Protein AF-A0A4Y8C5T9-F1 (afdb_monomer)

Sequence (85 aa):
GWHNMPFGSDKKFYLKKGAMMASSDSYSIEVIGRGGHGSAPEKAKDPIYAASLLVVALQSIVSRNVDP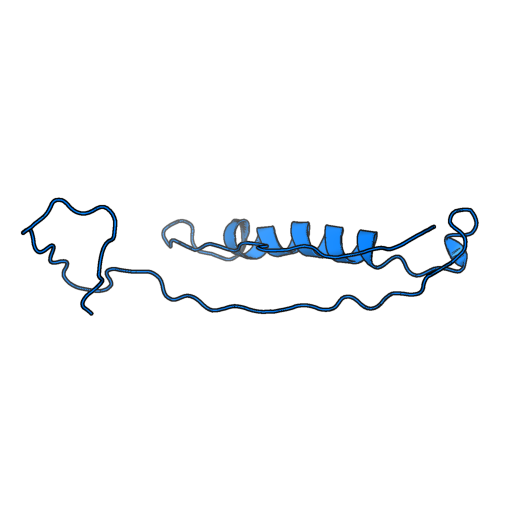QNSAVVSIGAFNAGHAF

Foldseek 3Di:
DADDDPPDDPPDDDDDPDDDDDDDDDDDDDQDWADDDPVCCVPIGASLVVVVVVVVVVVCCCVPVDDPVDDDDDDDPDDDDDDDD

Mean predicted aligned error: 7.19 Å

pLDDT: mean 88.98, std 10.94, range [53.19, 98.38]

Secondary structure (DSSP, 8-state):
-----TTSPTT-----SS--S------------B---TT-GGG-B-HHHHHHHHHHHHHHHHHHHS-TTS---------------

Structure (mmCIF, N/CA/C/O backbone):
data_AF-A0A4Y8C5T9-F1
#
_entry.id   AF-A0A4Y8C5T9-F1
#
loop_
_atom_site.group_PDB
_atom_site.id
_atom_site.type_symbol
_atom_site.label_atom_id
_atom_site.label_alt_id
_atom_site.label_comp_id
_atom_site.label_asym_id
_atom_site.label_entity_id
_atom_site.label_seq_id
_atom_site.pdbx_PDB_ins_code
_atom_site.Cartn_x
_atom_site.Cartn_y
_atom_site.Cartn_z
_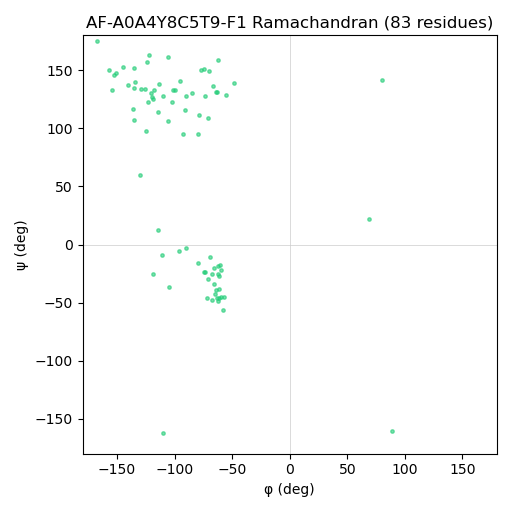atom_site.occupancy
_atom_site.B_iso_or_equiv
_atom_site.auth_seq_id
_atom_site.auth_comp_id
_atom_site.auth_asym_id
_atom_site.auth_atom_id
_atom_site.pdbx_PDB_model_num
ATOM 1 N N . GLY A 1 1 ? -10.468 -12.064 26.112 1.00 56.81 1 GLY A N 1
ATOM 2 C CA . GLY A 1 1 ? -9.111 -12.631 25.988 1.00 56.81 1 GLY A CA 1
ATOM 3 C C . GLY A 1 1 ? -8.144 -11.765 26.765 1.00 56.81 1 GLY A C 1
ATOM 4 O O . GLY A 1 1 ? -8.414 -10.578 26.894 1.00 56.81 1 GLY A O 1
ATOM 5 N N . TRP A 1 2 ? -7.077 -12.348 27.308 1.00 60.66 2 TRP A N 1
ATOM 6 C CA . TRP A 1 2 ? -6.029 -11.624 28.036 1.00 60.66 2 TRP A CA 1
ATOM 7 C C . TRP A 1 2 ? -5.015 -11.082 27.016 1.00 60.66 2 TRP A C 1
ATOM 9 O O . TRP A 1 2 ? -4.587 -11.829 26.141 1.00 60.66 2 TRP A O 1
ATOM 19 N N . HIS A 1 3 ? -4.666 -9.797 27.090 1.00 71.38 3 HIS A N 1
ATOM 20 C CA . HIS A 1 3 ? -3.679 -9.162 26.211 1.00 71.38 3 HIS A CA 1
ATOM 21 C C . HIS A 1 3 ? -2.529 -8.627 27.063 1.00 71.38 3 HIS A C 1
ATOM 23 O O . HIS A 1 3 ? -2.765 -7.896 28.025 1.00 71.38 3 HIS A O 1
ATOM 29 N N . ASN A 1 4 ? -1.294 -8.995 26.718 1.00 72.12 4 ASN A N 1
ATOM 30 C CA . ASN A 1 4 ? -0.111 -8.451 27.371 1.00 72.12 4 ASN A CA 1
ATOM 31 C C . ASN A 1 4 ? 0.181 -7.070 26.778 1.00 72.12 4 ASN A C 1
ATOM 33 O O . ASN A 1 4 ? 0.771 -6.977 25.705 1.00 72.12 4 ASN A O 1
ATOM 37 N N . MET A 1 5 ? -0.299 -6.017 27.440 1.00 71.75 5 MET A N 1
ATOM 38 C CA . MET A 1 5 ?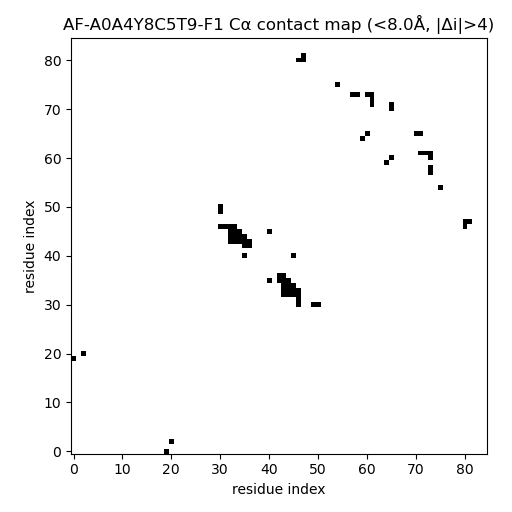 -0.127 -4.641 26.983 1.00 71.75 5 MET A CA 1
ATOM 39 C C . MET A 1 5 ? 1.293 -4.154 27.323 1.00 71.75 5 MET A C 1
ATOM 41 O O . MET A 1 5 ? 1.577 -3.935 28.501 1.00 71.75 5 MET A O 1
ATOM 45 N N . PRO A 1 6 ? 2.174 -3.929 26.330 1.00 69.75 6 PRO A N 1
ATOM 46 C CA . PRO A 1 6 ? 3.587 -3.618 26.573 1.00 69.75 6 PRO A CA 1
ATOM 47 C C . PRO A 1 6 ? 3.835 -2.234 27.199 1.00 69.75 6 PRO A C 1
ATOM 49 O O . PRO A 1 6 ? 4.946 -1.956 27.630 1.00 69.75 6 PRO A O 1
ATOM 52 N N . PHE A 1 7 ? 2.814 -1.372 27.270 1.00 73.81 7 PHE A N 1
ATOM 53 C CA . PHE A 1 7 ? 2.906 -0.007 27.809 1.00 73.81 7 PHE A CA 1
ATOM 54 C C . PHE A 1 7 ? 2.078 0.211 29.090 1.00 73.81 7 PHE A C 1
ATOM 56 O O . PHE A 1 7 ? 1.832 1.350 29.485 1.00 73.81 7 PHE A O 1
ATOM 63 N N . GLY A 1 8 ? 1.588 -0.860 29.724 1.00 66.12 8 GLY A N 1
ATOM 64 C CA . GLY A 1 8 ? 0.859 -0.762 30.992 1.00 66.12 8 GLY A CA 1
ATOM 65 C C . GLY A 1 8 ? 1.791 -0.483 32.174 1.00 66.12 8 GLY A C 1
ATOM 66 O O . GLY A 1 8 ? 2.944 -0.898 32.169 1.00 66.12 8 GLY A O 1
ATOM 67 N N . SER A 1 9 ? 1.298 0.196 33.215 1.00 68.38 9 SER A N 1
ATOM 68 C CA . SER A 1 9 ? 2.053 0.322 34.469 1.00 68.38 9 SER A CA 1
ATOM 69 C C . SER A 1 9 ? 2.179 -1.041 35.151 1.00 68.38 9 SER A C 1
ATOM 71 O O . SER A 1 9 ? 1.168 -1.742 35.277 1.00 68.38 9 SER A O 1
ATOM 73 N N . ASP A 1 10 ? 3.369 -1.365 35.657 1.00 71.81 10 ASP A N 1
ATOM 74 C CA . ASP A 1 10 ? 3.633 -2.615 36.370 1.00 71.81 10 ASP A CA 1
ATOM 75 C C . ASP A 1 10 ? 2.574 -2.911 37.447 1.00 71.81 10 ASP A C 1
ATOM 77 O O . ASP A 1 10 ? 2.147 -2.032 38.203 1.00 71.81 10 ASP A O 1
ATOM 81 N N . LYS A 1 11 ? 2.180 -4.189 37.538 1.00 71.06 11 LYS A N 1
ATOM 82 C CA . LYS A 1 11 ? 1.278 -4.754 38.563 1.00 71.06 11 LYS A CA 1
ATOM 83 C C . LYS A 1 11 ? -0.191 -4.306 38.501 1.00 71.06 11 LYS A C 1
ATOM 85 O O . LYS A 1 11 ? -0.902 -4.439 39.498 1.00 71.06 11 LYS A O 1
ATOM 90 N N . LYS A 1 12 ? -0.685 -3.830 37.352 1.00 75.31 12 LYS A N 1
ATOM 91 C CA . LYS A 1 12 ? -2.125 -3.579 37.145 1.00 75.31 12 LYS A CA 1
ATOM 92 C C . LYS A 1 12 ? -2.730 -4.519 36.108 1.00 75.31 12 LYS A C 1
ATOM 94 O O . LYS A 1 12 ? -2.160 -4.739 35.046 1.00 75.31 12 LYS A O 1
ATOM 99 N N . PHE A 1 13 ? -3.927 -5.018 36.410 1.00 78.56 13 PHE A N 1
ATOM 100 C CA . PHE A 1 13 ? -4.776 -5.726 35.456 1.00 78.56 13 PHE A CA 1
ATOM 101 C C . PHE A 1 13 ? -5.870 -4.787 34.956 1.00 78.56 13 PHE A C 1
ATOM 103 O O . PHE A 1 13 ? -6.531 -4.117 35.749 1.00 78.56 13 PHE A O 1
ATOM 110 N N . TYR A 1 14 ? -6.077 -4.766 33.641 1.00 76.38 14 TYR A N 1
ATOM 111 C CA . TYR A 1 14 ? -7.134 -3.993 32.998 1.00 76.38 14 TYR A CA 1
ATOM 112 C C . TYR A 1 14 ? -8.196 -4.949 32.459 1.00 76.38 14 TYR A C 1
ATOM 114 O O . TYR A 1 14 ? -7.883 -5.900 31.744 1.00 76.38 14 TYR A O 1
ATOM 122 N N . LEU A 1 15 ? -9.456 -4.703 32.816 1.00 81.75 15 LEU A N 1
ATOM 123 C CA . LEU A 1 15 ? -10.593 -5.548 32.457 1.00 81.75 15 LEU A CA 1
ATOM 124 C C . LEU A 1 15 ? -11.600 -4.722 31.656 1.00 81.75 15 LEU A C 1
ATOM 126 O O . LEU A 1 15 ? -12.007 -3.644 32.084 1.00 81.75 15 LEU A O 1
ATOM 130 N N . LYS A 1 16 ? -12.031 -5.247 30.506 1.00 81.00 16 LYS A N 1
ATOM 131 C CA . LYS A 1 16 ? -13.103 -4.673 29.687 1.00 81.00 16 LYS A CA 1
ATOM 132 C C . LYS A 1 16 ? -14.117 -5.764 29.359 1.00 81.00 16 LYS A C 1
ATOM 134 O O . LYS A 1 16 ? -13.741 -6.861 28.952 1.00 81.00 16 LYS A O 1
ATOM 139 N N . LYS A 1 17 ? -15.408 -5.462 29.513 1.00 79.62 17 LYS A N 1
ATOM 140 C CA . LYS A 1 17 ? -16.485 -6.350 29.058 1.00 79.62 17 LYS A CA 1
ATOM 141 C C . LYS A 1 17 ? -16.567 -6.294 27.526 1.00 79.62 17 LYS A C 1
ATOM 143 O O . LYS A 1 17 ? -16.676 -5.210 26.959 1.00 79.62 17 LYS A O 1
ATOM 148 N N . GLY A 1 18 ? -16.536 -7.453 26.869 1.00 79.38 18 GLY A N 1
ATOM 149 C CA . GLY A 1 18 ? -16.577 -7.565 25.404 1.00 79.38 18 GLY A CA 1
ATOM 150 C C . GLY A 1 18 ? -15.196 -7.511 24.735 1.00 79.38 18 GLY A C 1
ATOM 151 O O . GLY A 1 18 ? -14.177 -7.778 25.370 1.00 79.38 18 GLY A O 1
ATOM 152 N N . ALA A 1 19 ? -15.160 -7.207 23.433 1.00 79.06 19 ALA A N 1
ATOM 153 C CA . ALA A 1 19 ? -13.920 -7.162 22.657 1.00 79.06 19 ALA A CA 1
ATOM 154 C C . ALA A 1 19 ? -12.969 -6.060 23.162 1.00 79.06 19 ALA A C 1
ATOM 156 O O . ALA A 1 19 ? -13.369 -4.905 23.357 1.00 79.06 19 ALA A O 1
ATOM 157 N N . MET A 1 20 ? -11.703 -6.428 23.376 1.00 78.94 20 MET A N 1
ATOM 158 C CA . MET A 1 20 ? -10.659 -5.530 23.884 1.00 78.94 20 MET A CA 1
ATOM 159 C C . MET A 1 20 ? -9.680 -5.082 22.794 1.00 78.94 20 MET A C 1
ATOM 161 O O . MET A 1 20 ? -9.277 -3.926 22.808 1.00 78.94 20 MET A O 1
ATOM 165 N N . MET A 1 21 ? -9.343 -5.968 21.853 1.00 82.69 21 MET A N 1
ATOM 166 C CA . MET A 1 21 ? -8.369 -5.734 20.782 1.00 82.69 21 MET A CA 1
ATOM 167 C C . MET A 1 21 ? -9.013 -5.968 19.414 1.00 82.69 21 MET A C 1
ATOM 169 O O . MET A 1 21 ? -10.004 -6.696 19.316 1.00 82.69 21 MET A O 1
ATOM 173 N N . ALA A 1 22 ? -8.436 -5.368 18.373 1.00 82.06 22 ALA A N 1
ATOM 174 C CA . ALA A 1 22 ? -8.812 -5.647 16.993 1.00 82.06 22 ALA A CA 1
ATOM 175 C C . ALA A 1 22 ? -8.366 -7.059 16.576 1.00 82.06 22 ALA A C 1
ATOM 177 O O . ALA A 1 22 ? -7.351 -7.564 17.058 1.00 82.06 22 ALA A O 1
ATOM 178 N N . SER A 1 23 ? -9.121 -7.673 15.665 1.00 86.44 23 SER A N 1
ATOM 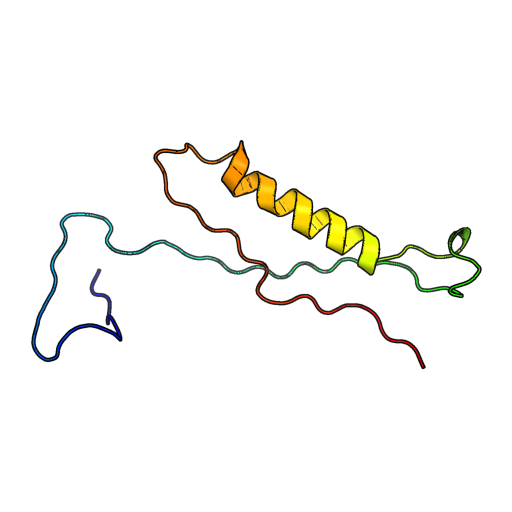179 C CA . SER A 1 23 ? -8.623 -8.806 14.879 1.00 86.44 23 SER A CA 1
ATOM 180 C C . SER A 1 23 ? -7.699 -8.281 13.780 1.00 86.44 23 SER A C 1
ATOM 182 O O . SER A 1 23 ? -7.895 -7.162 13.303 1.00 86.44 23 SER A O 1
ATOM 184 N N . SER A 1 24 ? -6.711 -9.071 13.369 1.00 88.88 24 SER A N 1
ATOM 185 C CA . SER A 1 24 ? -5.763 -8.689 12.320 1.00 88.88 24 SER A CA 1
ATOM 186 C C . SER A 1 24 ? -5.440 -9.868 11.417 1.00 88.88 24 SER A C 1
ATOM 188 O O . SER A 1 24 ? -5.131 -10.944 11.921 1.00 88.88 24 SER A O 1
ATOM 190 N N . ASP A 1 25 ? -5.403 -9.609 10.115 1.00 92.94 25 ASP A N 1
ATOM 191 C CA . ASP A 1 25 ? -4.891 -10.515 9.090 1.00 92.94 25 ASP A CA 1
ATOM 192 C C . ASP A 1 25 ? -3.757 -9.825 8.321 1.00 92.94 25 ASP A C 1
ATOM 194 O O . ASP A 1 25 ? -3.592 -8.603 8.382 1.00 92.94 25 ASP A O 1
ATOM 198 N N . SER A 1 26 ? -2.946 -10.594 7.601 1.00 95.50 26 SER A N 1
ATOM 199 C CA . SER A 1 26 ? -1.855 -10.072 6.771 1.00 95.50 26 SER A CA 1
ATOM 200 C C . SER A 1 26 ? -1.858 -10.747 5.411 1.00 95.50 26 SER A C 1
ATOM 202 O O . SER A 1 26 ? -2.073 -11.952 5.312 1.00 95.50 26 SER A O 1
ATOM 204 N N . TYR A 1 27 ? -1.598 -9.960 4.368 1.00 94.44 27 TYR A N 1
ATOM 205 C CA . TYR A 1 27 ? -1.614 -10.416 2.982 1.00 94.44 27 TYR A CA 1
ATOM 206 C C . TYR A 1 27 ? -0.400 -9.880 2.224 1.00 94.44 27 TYR A C 1
ATOM 208 O O . TYR A 1 27 ? 0.116 -8.803 2.527 1.00 94.44 27 TYR A O 1
ATOM 216 N N . SER A 1 28 ? 0.033 -10.627 1.212 1.00 97.56 28 SER A N 1
ATOM 217 C CA . SER A 1 28 ? 1.050 -10.204 0.249 1.00 97.56 28 SER A CA 1
ATOM 218 C C . SER A 1 28 ? 0.434 -10.166 -1.142 1.00 97.56 28 SER A C 1
ATOM 220 O O . SER A 1 28 ? -0.270 -11.095 -1.532 1.00 97.56 28 SER A O 1
ATOM 222 N N . ILE A 1 29 ? 0.683 -9.080 -1.872 1.00 97.19 29 ILE A N 1
ATOM 223 C CA . ILE A 1 29 ? 0.176 -8.880 -3.230 1.00 97.19 29 ILE A CA 1
ATOM 224 C C . ILE A 1 29 ? 1.373 -8.747 -4.160 1.00 97.19 29 ILE A C 1
ATOM 226 O O . ILE A 1 29 ? 2.229 -7.888 -3.952 1.00 97.19 29 ILE A O 1
ATOM 230 N N . GLU A 1 30 ? 1.405 -9.577 -5.196 1.00 97.81 30 GLU A N 1
ATOM 231 C CA . GLU A 1 30 ? 2.391 -9.491 -6.264 1.00 97.81 30 GLU A CA 1
ATOM 232 C C . GLU A 1 30 ? 1.756 -8.848 -7.500 1.00 97.81 30 GLU A C 1
ATOM 234 O O . GLU A 1 30 ? 0.743 -9.321 -8.018 1.00 97.81 30 GLU A O 1
ATOM 239 N N . VAL A 1 31 ? 2.350 -7.750 -7.972 1.00 97.25 31 VAL A N 1
ATOM 240 C CA . VAL A 1 31 ? 1.921 -7.059 -9.192 1.00 97.25 31 VAL A CA 1
ATOM 241 C C . VAL A 1 31 ? 2.929 -7.357 -10.294 1.00 97.25 31 VAL A C 1
ATOM 243 O O . VAL A 1 31 ? 4.040 -6.830 -10.299 1.00 97.25 31 VAL A O 1
ATOM 246 N N . ILE A 1 32 ? 2.535 -8.213 -11.237 1.00 96.56 32 ILE A N 1
ATOM 247 C CA . ILE A 1 32 ? 3.415 -8.690 -12.307 1.00 96.56 32 ILE A CA 1
ATOM 248 C C . ILE A 1 32 ? 3.298 -7.770 -13.525 1.00 96.56 32 ILE A C 1
ATOM 250 O O . ILE A 1 32 ? 2.248 -7.669 -14.162 1.00 96.56 32 ILE A O 1
ATOM 254 N N . GLY A 1 33 ? 4.406 -7.110 -13.852 1.00 94.62 33 GLY A N 1
ATOM 255 C CA . GLY A 1 33 ? 4.552 -6.254 -15.026 1.00 94.62 33 GLY A CA 1
ATOM 256 C C . GLY A 1 33 ? 5.473 -6.850 -16.091 1.00 94.62 33 GLY A C 1
ATOM 257 O O . GLY A 1 33 ? 5.781 -8.040 -16.105 1.00 94.62 33 GLY A O 1
ATOM 258 N N . ARG A 1 34 ? 5.940 -5.992 -16.995 1.00 94.62 34 ARG A N 1
ATOM 259 C CA . ARG A 1 34 ? 6.954 -6.294 -18.010 1.00 94.62 34 ARG A CA 1
ATOM 260 C C . ARG A 1 34 ? 7.939 -5.132 -18.056 1.00 94.62 34 ARG A C 1
ATOM 262 O O . ARG A 1 34 ? 7.547 -4.026 -18.418 1.00 94.62 34 ARG A O 1
ATOM 269 N N . GLY A 1 35 ? 9.200 -5.394 -17.717 1.00 90.25 35 GLY A N 1
ATOM 270 C CA . GLY A 1 35 ? 10.273 -4.407 -17.843 1.00 90.25 35 GLY A CA 1
ATOM 271 C C . GLY A 1 35 ? 10.502 -3.976 -19.296 1.00 90.25 35 GLY A C 1
ATOM 272 O O . GLY A 1 35 ? 10.143 -4.686 -20.239 1.00 90.25 35 GLY A O 1
ATOM 273 N N . GLY A 1 36 ? 11.113 -2.811 -19.478 1.00 89.88 36 GLY A N 1
ATOM 274 C CA . GLY A 1 36 ? 11.432 -2.259 -20.790 1.00 89.88 36 GLY A CA 1
ATOM 275 C C . GLY A 1 36 ? 12.398 -1.087 -20.679 1.00 89.88 36 GLY A C 1
ATOM 276 O O . GLY A 1 36 ? 12.753 -0.666 -19.580 1.00 89.88 36 GLY A O 1
ATOM 277 N N . HIS A 1 37 ? 12.834 -0.569 -21.827 1.00 90.94 37 HIS A N 1
ATOM 278 C CA . HIS A 1 37 ? 13.679 0.620 -21.861 1.00 90.94 37 HIS A CA 1
ATOM 279 C C . HIS A 1 37 ? 12.895 1.805 -21.285 1.00 90.94 37 HIS A C 1
ATOM 281 O O . HIS A 1 37 ? 11.768 2.043 -21.715 1.00 90.94 37 HIS A O 1
ATOM 287 N N . GLY A 1 38 ? 13.481 2.573 -20.361 1.00 87.50 38 GLY A N 1
ATOM 288 C CA . GLY A 1 38 ? 12.785 3.705 -19.725 1.00 87.50 38 GLY A CA 1
ATOM 289 C C . GLY A 1 38 ? 12.309 4.781 -20.713 1.00 87.50 38 GLY A C 1
ATOM 290 O O . GLY A 1 38 ? 11.369 5.513 -20.433 1.00 87.50 38 GLY A O 1
ATOM 291 N N . SER A 1 39 ? 12.918 4.837 -21.899 1.00 92.69 39 SER A N 1
ATOM 292 C CA . SER A 1 39 ? 12.546 5.720 -23.011 1.00 92.69 39 SER A CA 1
ATOM 293 C C . SER A 1 39 ? 11.522 5.125 -23.990 1.00 92.69 39 SER A C 1
ATOM 295 O O . SER A 1 39 ? 11.135 5.814 -24.928 1.00 92.69 39 SER A O 1
ATOM 297 N N . ALA A 1 40 ? 11.096 3.871 -23.802 1.00 93.56 40 ALA A N 1
ATOM 298 C CA . ALA A 1 40 ? 10.118 3.175 -24.647 1.00 93.56 40 ALA A CA 1
A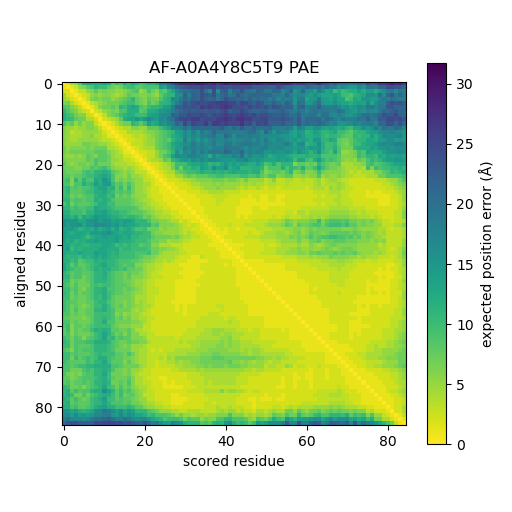TOM 299 C C . ALA A 1 40 ? 8.998 2.530 -23.794 1.00 93.56 40 ALA A C 1
ATOM 301 O O . ALA A 1 40 ? 8.847 1.298 -23.783 1.00 93.56 40 ALA A O 1
ATOM 302 N N . PRO A 1 41 ? 8.237 3.334 -23.024 1.00 93.31 41 PRO A N 1
ATOM 303 C CA . PRO A 1 41 ? 7.225 2.839 -22.091 1.00 93.31 41 PRO A CA 1
ATOM 304 C C . PRO A 1 41 ? 6.092 2.066 -22.778 1.00 93.31 41 PRO A C 1
ATOM 306 O O . PRO A 1 41 ? 5.514 1.172 -22.167 1.00 93.31 41 PRO A O 1
ATOM 309 N N . GLU A 1 42 ? 5.807 2.327 -24.056 1.00 95.12 42 GLU A N 1
ATOM 310 C CA . GLU A 1 42 ? 4.794 1.613 -24.843 1.00 95.12 42 GLU A CA 1
ATOM 311 C C . GLU A 1 42 ? 5.100 0.117 -25.020 1.00 95.12 42 GLU A C 1
ATOM 313 O O . GLU A 1 42 ? 4.212 -0.678 -25.332 1.00 95.12 42 GLU A O 1
ATOM 318 N N . LYS A 1 43 ? 6.359 -0.283 -24.802 1.00 94.44 43 LYS A N 1
ATOM 319 C CA . LYS A 1 43 ? 6.805 -1.684 -24.837 1.00 94.44 43 LYS A CA 1
ATOM 320 C C . LYS A 1 43 ? 6.861 -2.328 -23.450 1.00 94.44 43 LYS A C 1
ATOM 322 O O . LYS A 1 43 ? 7.117 -3.533 -23.356 1.00 94.44 43 LYS A O 1
ATOM 327 N N . ALA A 1 44 ? 6.631 -1.551 -22.393 1.00 94.94 44 ALA A N 1
ATOM 328 C CA . ALA A 1 44 ? 6.660 -1.986 -21.004 1.00 94.94 44 ALA A CA 1
ATOM 329 C C . ALA A 1 44 ? 5.241 -2.099 -20.421 1.00 94.94 44 ALA A C 1
ATOM 331 O O . ALA A 1 44 ? 4.269 -1.546 -20.932 1.00 94.94 44 ALA A O 1
ATOM 332 N N . LYS A 1 45 ? 5.122 -2.836 -19.318 1.00 96.00 45 LYS A N 1
ATOM 333 C CA . LYS A 1 45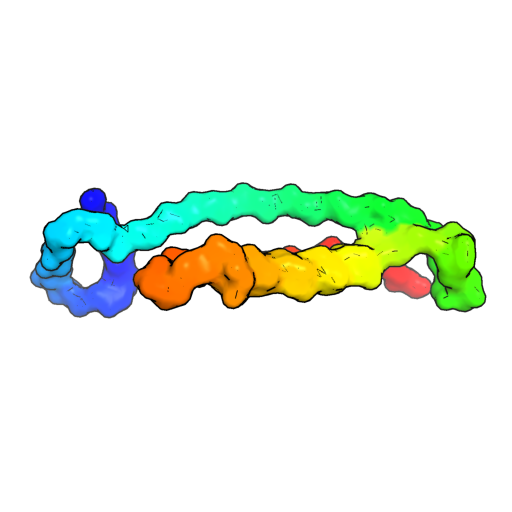 ? 3.957 -2.804 -18.427 1.00 96.00 45 LYS A CA 1
ATOM 334 C C . LYS A 1 45 ? 4.487 -2.485 -17.043 1.00 96.00 45 LYS A C 1
ATOM 336 O O . LYS A 1 45 ? 5.011 -3.384 -16.395 1.00 96.00 45 LYS A O 1
ATOM 341 N N . ASP A 1 46 ? 4.416 -1.225 -16.642 1.00 95.50 46 ASP A N 1
ATOM 342 C CA . ASP A 1 46 ? 5.043 -0.742 -15.413 1.00 95.50 46 ASP A CA 1
ATOM 343 C C . ASP A 1 46 ? 4.314 -1.274 -14.158 1.00 95.50 46 ASP A C 1
ATOM 345 O O . ASP A 1 46 ? 3.192 -0.837 -13.867 1.00 95.50 46 ASP A O 1
ATOM 349 N N . PRO A 1 47 ? 4.921 -2.209 -13.396 1.00 96.00 47 PRO A N 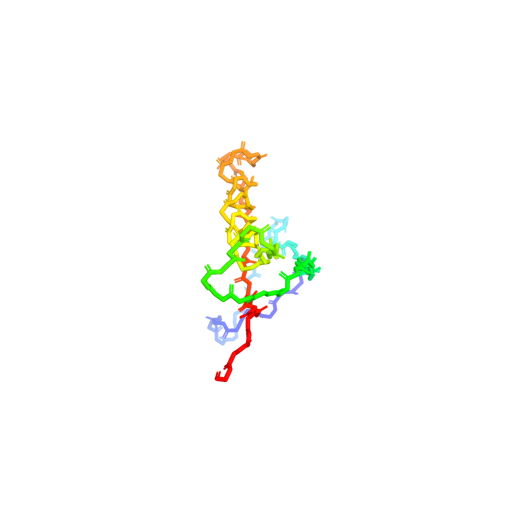1
ATOM 350 C CA . PRO A 1 47 ? 4.314 -2.713 -12.172 1.00 96.00 47 PRO A CA 1
ATOM 351 C C . PRO A 1 47 ? 4.400 -1.709 -11.015 1.00 96.00 47 PRO A C 1
ATOM 353 O O . PRO A 1 47 ? 3.563 -1.771 -10.119 1.00 96.00 47 PRO A O 1
ATOM 356 N N . ILE A 1 48 ? 5.361 -0.775 -11.026 1.00 96.56 48 ILE A N 1
ATOM 357 C CA . ILE A 1 48 ? 5.520 0.250 -9.985 1.00 96.56 48 ILE A CA 1
ATOM 358 C C . ILE A 1 48 ? 4.332 1.204 -10.046 1.00 96.56 48 ILE A C 1
ATOM 360 O O . ILE A 1 48 ? 3.692 1.469 -9.024 1.00 96.56 48 ILE A O 1
ATOM 364 N N . TYR A 1 49 ? 3.991 1.675 -11.247 1.00 96.06 49 TYR A N 1
ATOM 365 C CA . TYR A 1 49 ? 2.837 2.548 -11.445 1.00 96.06 49 TYR A CA 1
ATOM 366 C C . TYR A 1 49 ? 1.526 1.849 -11.058 1.00 96.06 49 TYR A C 1
ATOM 368 O O . TYR A 1 49 ? 0.743 2.380 -10.267 1.00 96.06 49 TYR A O 1
ATOM 376 N N . ALA A 1 50 ? 1.314 0.623 -11.548 1.00 97.44 50 ALA A N 1
ATOM 377 C CA . ALA A 1 50 ? 0.110 -0.149 -11.247 1.00 97.44 50 ALA A CA 1
ATOM 378 C C . ALA A 1 50 ? -0.044 -0.440 -9.741 1.00 97.44 50 ALA A C 1
ATOM 380 O O . ALA A 1 50 ? -1.12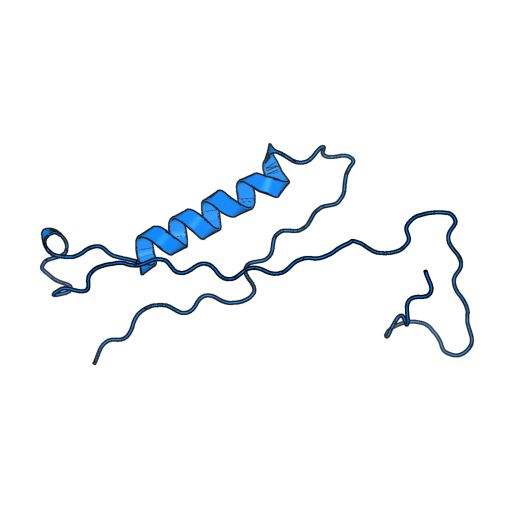0 -0.229 -9.177 1.00 97.44 50 ALA A O 1
ATOM 381 N N . ALA A 1 51 ? 1.027 -0.869 -9.068 1.00 97.88 51 ALA A N 1
ATOM 382 C CA . ALA A 1 51 ? 1.010 -1.124 -7.630 1.00 97.88 51 ALA A CA 1
ATOM 383 C C . ALA A 1 51 ? 0.790 0.164 -6.818 1.00 97.88 51 ALA A C 1
ATOM 385 O O . ALA A 1 51 ? 0.103 0.136 -5.798 1.00 97.88 51 ALA A O 1
ATOM 386 N N . SER A 1 52 ? 1.300 1.309 -7.280 1.00 98.19 52 SER A N 1
ATOM 387 C CA . SER A 1 52 ? 1.065 2.604 -6.625 1.00 98.19 52 SER A CA 1
ATOM 388 C C . SER A 1 52 ? -0.413 3.005 -6.668 1.00 98.19 52 SER A C 1
ATOM 390 O O . SER A 1 52 ? -0.976 3.426 -5.656 1.00 98.19 52 SER A O 1
ATOM 392 N N . LEU A 1 53 ? -1.077 2.809 -7.813 1.00 98.38 53 LEU A N 1
ATOM 393 C CA . LEU A 1 53 ? -2.524 3.021 -7.925 1.00 98.38 53 LEU A CA 1
ATOM 394 C C . LEU A 1 53 ? -3.312 2.056 -7.037 1.00 98.38 53 LEU A C 1
ATOM 396 O O . LEU A 1 53 ? -4.287 2.466 -6.406 1.00 98.38 53 LEU A O 1
ATOM 400 N N . LEU A 1 54 ? -2.873 0.799 -6.939 1.00 98.12 54 LEU A N 1
ATOM 401 C CA . LEU A 1 54 ? -3.469 -0.168 -6.023 1.00 98.12 54 LEU A CA 1
ATOM 402 C C . LEU A 1 54 ? -3.374 0.308 -4.566 1.00 98.12 54 LEU A C 1
ATOM 404 O O . LEU A 1 54 ? -4.374 0.257 -3.855 1.00 98.12 54 LEU A O 1
ATOM 408 N N . VAL A 1 55 ? -2.222 0.825 -4.123 1.00 98.06 55 VAL A N 1
ATOM 409 C CA . VAL A 1 55 ? -2.057 1.371 -2.762 1.00 98.06 55 VAL A CA 1
ATOM 410 C C . VAL A 1 55 ? -3.064 2.485 -2.481 1.00 98.06 55 VAL A C 1
ATOM 412 O O . VAL A 1 55 ? -3.699 2.469 -1.425 1.00 98.06 55 VAL A O 1
ATOM 415 N N . VAL A 1 56 ? -3.247 3.418 -3.420 1.00 98.06 56 VAL A N 1
ATOM 416 C CA . VAL A 1 56 ? -4.242 4.497 -3.292 1.00 98.06 56 VAL A CA 1
ATOM 417 C C . VAL A 1 56 ? -5.657 3.920 -3.233 1.00 98.06 56 VAL A C 1
ATOM 419 O O . VAL A 1 56 ? -6.438 4.291 -2.356 1.00 98.06 56 VAL A O 1
ATOM 422 N N . ALA A 1 57 ? -5.983 2.973 -4.114 1.00 98.25 57 ALA A N 1
ATOM 423 C CA . ALA A 1 57 ? -7.294 2.334 -4.149 1.00 98.25 57 ALA A CA 1
ATOM 424 C C . ALA A 1 57 ? -7.609 1.576 -2.850 1.00 98.25 57 ALA A C 1
ATOM 426 O O . ALA A 1 57 ? -8.736 1.651 -2.362 1.00 98.25 57 ALA A O 1
ATOM 427 N N . LEU A 1 58 ? -6.630 0.908 -2.234 1.00 97.81 58 LEU A N 1
ATOM 428 C CA . LEU A 1 58 ? -6.813 0.192 -0.966 1.00 97.81 58 LEU A CA 1
ATOM 429 C C . LEU A 1 58 ? -7.229 1.122 0.186 1.00 97.81 58 LEU A C 1
ATOM 431 O O . LEU A 1 58 ? -7.969 0.693 1.071 1.00 97.81 58 LEU A O 1
ATOM 435 N N . GLN A 1 59 ? -6.866 2.409 0.143 1.00 97.31 59 GLN A N 1
ATOM 436 C CA . GLN A 1 59 ? -7.314 3.387 1.148 1.00 97.31 59 GLN A CA 1
ATOM 437 C C . GLN A 1 59 ? -8.834 3.626 1.104 1.00 97.31 59 GLN A C 1
ATOM 439 O O . GLN A 1 59 ? -9.437 4.083 2.082 1.00 97.31 59 GLN A O 1
ATOM 444 N N . SER A 1 60 ? -9.489 3.291 -0.014 1.00 97.81 60 SER A N 1
ATOM 445 C CA . SER A 1 60 ? -10.948 3.380 -0.138 1.00 97.81 60 SER A CA 1
ATOM 446 C C . SER A 1 60 ? -11.688 2.382 0.755 1.00 97.81 60 SER A C 1
ATOM 448 O O . SER A 1 60 ? -12.809 2.672 1.162 1.00 97.81 60 SER A O 1
ATOM 450 N N . ILE A 1 61 ? -11.065 1.257 1.130 1.00 96.62 61 ILE A N 1
ATOM 451 C CA . ILE A 1 61 ? -11.705 0.230 1.962 1.00 96.62 61 ILE A CA 1
ATOM 452 C C . ILE A 1 61 ? -12.171 0.847 3.281 1.00 96.62 61 ILE A C 1
ATOM 454 O O . ILE A 1 61 ? -13.359 0.819 3.587 1.00 96.62 61 ILE A O 1
ATOM 458 N N . VAL A 1 62 ? -11.257 1.466 4.031 1.00 97.12 62 VAL A N 1
ATOM 459 C CA . VAL A 1 62 ? -11.612 2.102 5.307 1.00 97.12 62 VAL A CA 1
ATOM 460 C C . VAL A 1 62 ? -12.413 3.373 5.064 1.00 97.12 62 VAL A C 1
ATOM 462 O O . VAL A 1 62 ? -13.434 3.589 5.706 1.00 97.12 62 VAL A O 1
ATOM 465 N N . SER A 1 63 ? -11.977 4.220 4.130 1.00 96.81 63 SER A N 1
ATOM 466 C CA . SER A 1 63 ? -12.580 5.545 4.000 1.00 96.81 63 SER A CA 1
ATOM 467 C C . SER A 1 63 ? -13.999 5.521 3.436 1.00 96.81 63 SER A C 1
ATOM 469 O O . SER A 1 63 ? -14.746 6.451 3.739 1.00 96.81 63 SER A O 1
ATOM 471 N N . ARG A 1 64 ? -14.373 4.545 2.595 1.00 97.62 64 ARG A N 1
ATOM 472 C CA . ARG A 1 64 ? -15.666 4.501 1.879 1.00 97.62 64 ARG A CA 1
ATOM 473 C C . ARG A 1 64 ? -16.537 3.286 2.209 1.00 97.62 64 ARG A C 1
ATOM 475 O O . ARG A 1 64 ? -17.750 3.405 2.068 1.00 97.62 64 ARG A O 1
ATOM 482 N N . ASN A 1 65 ? -15.962 2.159 2.637 1.00 97.38 65 ASN A N 1
ATOM 483 C CA . ASN A 1 65 ? -16.714 0.904 2.793 1.00 97.38 65 ASN A CA 1
ATOM 484 C C . ASN A 1 65 ? -16.910 0.467 4.254 1.00 97.38 65 ASN A C 1
ATOM 486 O O . ASN A 1 65 ? -17.659 -0.475 4.504 1.00 97.38 65 ASN A O 1
ATOM 490 N N . VAL A 1 66 ? -16.255 1.120 5.217 1.00 96.38 66 VAL A N 1
ATOM 491 C CA . VAL A 1 66 ? -16.440 0.850 6.650 1.00 96.38 66 VAL A CA 1
ATOM 492 C C . VAL A 1 66 ? -17.384 1.895 7.238 1.00 96.38 66 VAL A C 1
ATOM 494 O O . VAL A 1 66 ? -17.226 3.089 6.987 1.00 96.38 66 VAL A O 1
ATOM 497 N N . ASP A 1 67 ? -18.371 1.444 8.020 1.00 96.12 67 ASP A N 1
ATOM 498 C CA . ASP A 1 67 ? -19.239 2.343 8.788 1.00 96.12 67 ASP A CA 1
ATOM 499 C C . ASP A 1 67 ? -18.371 3.256 9.673 1.00 96.12 67 ASP A C 1
ATOM 501 O O . ASP A 1 67 ? -17.522 2.740 10.403 1.00 96.12 67 ASP A O 1
ATOM 505 N N . PRO A 1 68 ? -18.559 4.587 9.648 1.00 92.44 68 PRO A N 1
ATOM 506 C CA . PRO A 1 68 ? -17.737 5.519 10.419 1.00 92.44 68 PRO A CA 1
ATOM 507 C C . PRO A 1 68 ? -17.793 5.311 11.943 1.00 92.44 68 PRO A C 1
ATOM 509 O O . PRO A 1 68 ? -16.916 5.813 12.646 1.00 92.44 68 PRO A O 1
ATOM 512 N N . GLN A 1 69 ? -18.788 4.593 12.476 1.00 96.19 69 GLN A N 1
ATOM 513 C CA . GLN A 1 69 ? -18.845 4.210 13.893 1.00 96.19 69 GLN A CA 1
ATOM 514 C C . GLN A 1 69 ? -17.955 3.002 14.223 1.00 96.19 69 GLN A C 1
ATOM 516 O O . GLN A 1 69 ? -17.647 2.762 15.393 1.00 96.19 69 GLN A O 1
ATOM 521 N N . ASN A 1 70 ? -17.520 2.250 13.211 1.00 93.00 70 ASN A N 1
ATOM 522 C CA . ASN A 1 70 ? -16.634 1.106 13.364 1.00 93.00 70 ASN A CA 1
ATOM 523 C C . ASN A 1 70 ? -15.173 1.510 13.147 1.00 93.00 70 ASN A C 1
ATOM 525 O O . ASN A 1 70 ? -14.831 2.281 12.254 1.00 93.00 70 ASN A O 1
ATOM 529 N N . SER A 1 71 ? -14.275 0.948 13.955 1.00 90.38 71 SER A N 1
ATOM 530 C CA . SER A 1 71 ? -12.833 1.136 13.778 1.00 90.38 71 SER A CA 1
ATOM 531 C C . SER A 1 71 ? -12.254 0.054 12.868 1.00 90.38 71 SER A C 1
ATOM 533 O O . SER A 1 71 ? -12.416 -1.135 13.140 1.00 90.38 71 SER A O 1
ATOM 535 N N . ALA A 1 72 ? -11.532 0.466 11.828 1.00 94.69 72 ALA A N 1
ATOM 536 C CA . ALA A 1 72 ? -10.775 -0.414 10.944 1.00 94.69 72 ALA A CA 1
ATOM 537 C C . ALA A 1 72 ? -9.479 0.269 10.492 1.00 94.69 72 ALA A C 1
ATOM 539 O O . ALA A 1 72 ? -9.407 1.495 10.415 1.00 94.69 72 ALA A O 1
ATOM 540 N N . VAL A 1 73 ? -8.458 -0.530 10.182 1.00 95.44 73 VAL A N 1
ATOM 541 C CA . VAL A 1 73 ? -7.161 -0.054 9.687 1.00 95.44 73 VAL A CA 1
ATOM 542 C C . VAL A 1 73 ? -6.732 -0.935 8.521 1.00 95.44 73 VAL A C 1
ATOM 544 O O . VAL A 1 73 ? -6.812 -2.157 8.604 1.00 95.44 73 VAL A O 1
ATOM 547 N N . VAL A 1 74 ? -6.256 -0.307 7.448 1.00 96.19 74 VAL A N 1
ATOM 548 C CA . VAL A 1 74 ? -5.562 -0.969 6.340 1.00 96.19 74 VAL A CA 1
ATOM 549 C C . VAL A 1 74 ? -4.198 -0.309 6.215 1.00 96.19 74 VAL A C 1
ATOM 551 O O . VAL A 1 74 ? -4.114 0.903 6.033 1.00 96.19 74 VAL A O 1
ATOM 554 N N . SER A 1 75 ? -3.139 -1.108 6.315 1.00 96.56 75 SER A N 1
ATOM 555 C CA . SER A 1 75 ? -1.760 -0.624 6.280 1.00 96.56 75 SER A CA 1
ATOM 556 C C . SER A 1 75 ? -0.970 -1.345 5.201 1.00 96.56 75 SER A C 1
ATOM 558 O O . SER A 1 75 ? -0.986 -2.572 5.125 1.00 96.56 75 SER A O 1
ATOM 560 N N . ILE A 1 76 ? -0.222 -0.582 4.405 1.00 97.38 76 ILE A N 1
ATOM 561 C CA . ILE A 1 76 ? 0.782 -1.127 3.490 1.00 97.38 76 ILE A CA 1
ATOM 562 C C . ILE A 1 76 ? 2.115 -1.133 4.232 1.00 97.38 76 ILE A C 1
ATOM 564 O O . ILE A 1 76 ? 2.789 -0.112 4.323 1.00 97.38 76 ILE A O 1
ATOM 568 N N . GLY A 1 77 ? 2.452 -2.278 4.828 1.00 96.69 77 GLY A N 1
ATOM 569 C CA . G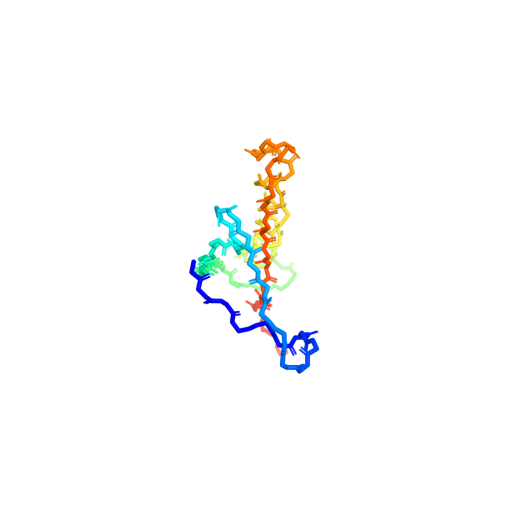LY A 1 77 ? 3.640 -2.409 5.679 1.00 96.69 77 GLY A CA 1
ATOM 570 C C . GLY A 1 77 ? 4.965 -2.432 4.912 1.00 96.69 77 GLY A C 1
ATOM 571 O O . GLY A 1 77 ? 6.001 -2.096 5.475 1.00 96.69 77 GLY A O 1
ATOM 572 N N . ALA A 1 78 ? 4.941 -2.814 3.635 1.00 97.44 78 ALA A N 1
ATOM 573 C CA . ALA A 1 78 ? 6.108 -2.816 2.764 1.00 97.44 78 ALA A CA 1
ATOM 574 C C . ALA A 1 78 ? 5.686 -2.633 1.304 1.00 97.44 78 ALA A C 1
ATOM 576 O O . ALA A 1 78 ? 4.646 -3.141 0.880 1.00 97.44 78 ALA A O 1
ATOM 577 N N . PHE A 1 79 ? 6.524 -1.945 0.533 1.00 97.38 79 PHE A N 1
ATOM 578 C CA . PHE A 1 79 ? 6.386 -1.805 -0.911 1.00 97.38 79 PHE A CA 1
ATOM 579 C C . PHE A 1 79 ? 7.761 -2.030 -1.540 1.00 97.38 79 PHE A C 1
ATOM 581 O O . PHE A 1 79 ? 8.651 -1.194 -1.410 1.00 97.38 79 PHE A O 1
ATOM 588 N N . ASN A 1 80 ? 7.943 -3.180 -2.186 1.00 97.12 80 ASN A N 1
ATOM 589 C CA . ASN A 1 80 ? 9.198 -3.559 -2.828 1.00 97.12 80 ASN A CA 1
ATOM 590 C C . ASN A 1 80 ? 8.959 -3.641 -4.333 1.00 97.12 80 ASN A C 1
ATOM 592 O O . ASN A 1 80 ? 8.196 -4.496 -4.781 1.00 97.12 80 ASN A O 1
ATOM 596 N N . ALA A 1 81 ? 9.578 -2.756 -5.111 1.00 94.25 81 ALA A N 1
ATOM 597 C CA . ALA A 1 81 ? 9.427 -2.761 -6.560 1.00 94.25 81 ALA A CA 1
ATOM 598 C C . ALA A 1 81 ? 10.603 -2.068 -7.255 1.00 94.25 81 ALA A C 1
ATOM 600 O O . ALA A 1 81 ? 11.168 -1.113 -6.727 1.00 94.25 81 ALA A O 1
ATOM 601 N N . GLY A 1 82 ? 10.902 -2.517 -8.476 1.00 89.19 82 GLY A N 1
ATOM 602 C CA . GLY A 1 82 ? 11.909 -1.914 -9.348 1.00 89.19 82 GLY A CA 1
ATOM 603 C C . GLY A 1 82 ? 13.353 -2.303 -9.018 1.00 89.19 82 GLY A C 1
ATOM 604 O O . GLY A 1 82 ? 13.748 -2.423 -7.862 1.00 89.19 82 GLY A O 1
ATOM 605 N N . HIS A 1 83 ? 14.152 -2.490 -10.068 1.00 85.81 83 HIS A N 1
ATOM 606 C CA . HIS A 1 83 ? 15.607 -2.618 -10.004 1.00 85.81 83 HIS A CA 1
ATOM 607 C C . HIS A 1 83 ? 16.194 -2.180 -11.355 1.00 85.81 83 HIS A C 1
ATOM 609 O O . HIS A 1 83 ? 15.669 -2.580 -12.396 1.00 85.81 83 HIS A O 1
ATOM 615 N N . ALA A 1 84 ? 17.236 -1.347 -11.355 1.00 79.75 84 ALA A N 1
ATOM 616 C CA . ALA A 1 84 ? 17.922 -0.872 -12.560 1.00 79.75 84 ALA A CA 1
ATOM 617 C C . ALA A 1 84 ? 19.398 -0.567 -12.239 1.00 79.75 84 ALA A C 1
ATOM 619 O O . ALA A 1 84 ? 19.690 -0.166 -11.111 1.00 79.75 84 ALA A O 1
ATOM 620 N N . PHE A 1 85 ? 20.293 -0.764 -13.215 1.00 53.19 85 PHE A N 1
ATOM 621 C CA . PHE A 1 85 ? 21.730 -0.457 -13.143 1.00 53.19 85 PHE A CA 1
ATOM 622 C C . PHE A 1 85 ? 22.079 0.705 -14.070 1.00 53.19 85 PHE A C 1
ATOM 624 O O . PHE A 1 85 ? 21.486 0.753 -15.174 1.00 53.19 85 PHE A O 1
#

Nearest PDB structures (foldseek):
  4ewt-assembly1_B  TM=9.543E-01  e=3.082E-03  Staphylococcus aureus subsp. aureus COL
  6slf-assembly1_A  TM=9.732E-01  e=5.884E-03  Corynebacterium striatum

Solvent-accessible surface area (backbone atoms only — not comparable to full-atom values): 6235 Å² total; per-residue (Å²): 135,90,76,91,63,91,83,60,67,88,97,68,86,86,86,70,91,70,87,83,72,84,87,85,87,87,87,86,86,84,66,88,56,36,83,58,57,90,90,42,58,92,73,31,38,64,32,60,63,53,47,52,52,47,57,59,54,57,54,42,50,55,76,71,71,45,60,87,90,57,89,77,88,86,81,85,89,75,85,89,71,89,86,87,133

Radius of gyration: 20.57 Å; Cα contacts (8 Å, |Δi|>4): 38; chains: 1; bounding box: 41×18×63 Å